Protein AF-A0A0B7MI35-F1 (afdb_monomer_lite)

Organism: NCBI:txid499207

InterPro domains:
  IPR008764 Peptidase U57, YabG [PF05582] (1-123)

Structure (mmCIF, N/CA/C/O backbone):
data_AF-A0A0B7MI35-F1
#
_entry.id   AF-A0A0B7MI35-F1
#
loop_
_atom_site.group_PDB
_atom_site.id
_atom_site.type_symbol
_atom_site.label_atom_id
_atom_site.label_alt_id
_atom_site.label_comp_id
_atom_site.label_asym_id
_atom_site.label_entity_id
_atom_site.label_seq_id
_atom_site.pdbx_PDB_ins_code
_atom_site.Cartn_x
_atom_site.Cartn_y
_atom_site.Cartn_z
_atom_site.occupancy
_atom_site.B_iso_or_equiv
_atom_site.auth_seq_id
_atom_site.auth_comp_id
_atom_site.auth_asym_id
_atom_site.auth_atom_id
_atom_site.pdbx_PDB_model_num
ATOM 1 N N . MET A 1 1 ? 12.579 -13.445 -12.345 1.00 57.03 1 MET A N 1
ATOM 2 C CA . MET A 1 1 ? 13.253 -12.468 -11.456 1.00 57.03 1 MET A CA 1
ATOM 3 C C . MET A 1 1 ? 12.414 -12.349 -10.189 1.00 57.03 1 MET A C 1
ATOM 5 O O . MET A 1 1 ? 11.225 -12.625 -10.296 1.00 57.03 1 MET A O 1
ATOM 9 N N . PRO A 1 2 ? 12.982 -12.040 -9.008 1.00 77.75 2 PRO A N 1
ATOM 10 C CA . PRO A 1 2 ? 12.168 -11.792 -7.816 1.00 77.75 2 PRO A CA 1
ATOM 11 C C . PRO A 1 2 ? 11.233 -10.599 -8.057 1.00 77.75 2 PRO A C 1
ATOM 13 O O . PRO A 1 2 ? 11.637 -9.645 -8.723 1.00 77.75 2 PRO A O 1
ATOM 16 N N . GLY A 1 3 ? 10.007 -10.671 -7.533 1.00 90.31 3 GLY A N 1
ATOM 17 C CA . GLY A 1 3 ? 9.023 -9.597 -7.675 1.00 90.31 3 GLY A CA 1
ATOM 18 C C . GLY A 1 3 ? 9.488 -8.295 -7.016 1.00 90.31 3 GLY A C 1
ATOM 19 O O . GLY A 1 3 ? 10.166 -8.315 -5.983 1.00 90.31 3 GLY A O 1
ATOM 20 N N . LYS A 1 4 ? 9.140 -7.161 -7.624 1.00 97.06 4 LYS A N 1
ATOM 21 C CA . LYS A 1 4 ? 9.442 -5.812 -7.148 1.00 97.06 4 LYS A CA 1
ATOM 22 C C . LYS A 1 4 ? 8.401 -5.362 -6.127 1.00 97.06 4 LYS A C 1
ATOM 24 O O . LYS A 1 4 ? 7.200 -5.398 -6.386 1.00 97.06 4 LYS A O 1
ATOM 29 N N . VAL A 1 5 ? 8.878 -4.861 -4.991 1.00 98.25 5 VAL A N 1
ATOM 30 C CA . VAL A 1 5 ? 8.039 -4.325 -3.915 1.00 98.25 5 VAL A CA 1
ATOM 31 C C . VAL A 1 5 ? 7.901 -2.807 -4.037 1.00 98.25 5 VAL A C 1
ATOM 33 O O . VAL A 1 5 ? 8.897 -2.093 -4.123 1.00 98.25 5 VAL A O 1
ATOM 36 N N . LEU A 1 6 ? 6.679 -2.293 -3.975 1.00 98.50 6 LEU A N 1
ATOM 37 C CA . LEU A 1 6 ? 6.387 -0.903 -3.636 1.00 98.50 6 LEU A CA 1
ATOM 38 C C . LEU A 1 6 ? 5.845 -0.867 -2.207 1.00 98.50 6 LEU A C 1
ATOM 40 O O . LEU A 1 6 ? 4.852 -1.522 -1.917 1.00 98.50 6 LEU A O 1
ATOM 44 N N . HIS A 1 7 ? 6.479 -0.114 -1.317 1.00 98.19 7 HIS A N 1
ATOM 45 C CA . HIS A 1 7 ? 6.090 -0.027 0.088 1.00 98.19 7 HIS A CA 1
ATOM 46 C C . HIS A 1 7 ? 5.808 1.430 0.455 1.00 98.19 7 HIS A C 1
ATOM 48 O O . HIS A 1 7 ? 6.724 2.254 0.442 1.00 98.19 7 HIS A O 1
ATOM 54 N N . LEU A 1 8 ? 4.553 1.743 0.777 1.00 97.75 8 LEU A N 1
ATOM 55 C CA . LEU A 1 8 ? 4.134 3.046 1.289 1.00 97.75 8 LEU A CA 1
ATOM 56 C C . LEU A 1 8 ? 3.978 2.939 2.806 1.00 97.75 8 LEU A C 1
ATOM 58 O O . LEU A 1 8 ? 3.162 2.161 3.292 1.00 97.75 8 LEU A O 1
ATOM 62 N N . GLU A 1 9 ? 4.795 3.692 3.534 1.00 95.00 9 GLU A N 1
ATOM 63 C CA . GLU A 1 9 ? 4.891 3.623 4.992 1.00 95.00 9 GLU A CA 1
ATOM 64 C C . GLU A 1 9 ? 4.561 4.989 5.608 1.00 95.00 9 GLU A C 1
ATOM 66 O O . GLU A 1 9 ? 5.124 6.005 5.196 1.00 95.00 9 GLU A O 1
ATOM 71 N N . GLY A 1 10 ? 3.665 5.017 6.596 1.00 93.75 10 GLY A N 1
ATOM 72 C CA . GLY A 1 10 ? 3.262 6.219 7.334 1.00 93.75 10 GLY A CA 1
ATOM 73 C C . GLY A 1 10 ? 4.298 6.723 8.343 1.00 93.75 10 GLY A C 1
ATOM 74 O O . GLY A 1 10 ? 4.408 7.932 8.570 1.00 93.75 10 GLY A O 1
ATOM 75 N N . ASP A 1 11 ? 5.123 5.832 8.900 1.00 90.94 11 ASP A N 1
ATOM 76 C CA . ASP A 1 11 ? 6.164 6.166 9.875 1.00 90.94 11 ASP A CA 1
ATOM 77 C C . ASP A 1 11 ? 7.549 6.280 9.219 1.00 90.94 11 ASP A C 1
ATOM 79 O O . ASP A 1 11 ? 8.154 5.315 8.736 1.00 90.94 11 ASP A O 1
ATOM 83 N N . ARG A 1 12 ? 8.126 7.483 9.284 1.00 90.19 12 ARG A N 1
ATOM 84 C CA . ARG A 1 12 ? 9.436 7.775 8.696 1.00 90.19 12 ARG A CA 1
ATOM 85 C C . ARG A 1 12 ? 10.566 6.902 9.254 1.00 90.19 12 ARG A C 1
ATOM 87 O O . ARG A 1 12 ? 11.460 6.523 8.500 1.00 90.19 12 ARG A O 1
ATOM 94 N N . MET A 1 13 ? 10.549 6.571 10.544 1.00 89.94 13 MET A N 1
ATOM 95 C CA . MET A 1 13 ? 11.567 5.707 11.142 1.00 89.94 13 MET A CA 1
ATOM 96 C C . MET A 1 13 ? 11.436 4.257 10.677 1.00 89.94 13 MET A C 1
ATOM 98 O O . MET A 1 13 ? 12.458 3.584 10.512 1.00 89.94 13 MET A O 1
ATOM 102 N N . TYR A 1 14 ? 10.212 3.750 10.492 1.00 90.62 14 TYR A N 1
ATOM 103 C CA . TYR A 1 14 ? 10.011 2.395 9.970 1.00 90.62 14 TYR A CA 1
ATOM 104 C C . TYR A 1 14 ? 10.329 2.312 8.478 1.00 90.62 14 TYR A C 1
ATOM 106 O O . TYR A 1 14 ? 10.939 1.326 8.067 1.00 90.62 14 TYR A O 1
ATOM 114 N N . CYS A 1 15 ? 10.065 3.367 7.703 1.00 92.38 15 CYS A N 1
ATOM 115 C CA . CYS A 1 15 ? 10.424 3.454 6.285 1.00 92.38 15 CYS A CA 1
ATOM 116 C C . CYS A 1 15 ? 11.915 3.133 6.056 1.00 92.38 15 CYS A C 1
ATOM 118 O O . CYS A 1 15 ? 12.258 2.248 5.266 1.00 92.38 15 CYS A O 1
ATOM 120 N N . ASP A 1 16 ? 12.813 3.766 6.819 1.00 94.00 16 ASP A N 1
ATOM 121 C CA . ASP A 1 16 ? 14.258 3.519 6.718 1.00 94.00 16 ASP A CA 1
ATOM 122 C C . ASP A 1 16 ? 14.643 2.075 7.090 1.00 94.00 16 ASP A C 1
ATOM 124 O O . ASP A 1 16 ? 15.576 1.497 6.520 1.00 94.00 16 ASP A O 1
ATOM 128 N N . ARG A 1 17 ? 13.934 1.462 8.048 1.00 94.88 17 ARG A N 1
ATOM 129 C CA . ARG A 1 17 ? 14.158 0.061 8.445 1.00 94.88 17 ARG A CA 1
ATOM 130 C C . ARG A 1 17 ? 13.672 -0.912 7.373 1.00 94.88 17 ARG A C 1
ATOM 132 O O . ARG A 1 17 ? 14.382 -1.880 7.085 1.00 94.88 17 ARG A O 1
ATOM 139 N N . CYS A 1 18 ? 12.513 -0.657 6.769 1.00 94.88 18 CYS A N 1
ATOM 140 C CA . CYS A 1 18 ? 11.971 -1.457 5.673 1.00 94.88 18 CYS A CA 1
ATOM 141 C C . CYS A 1 18 ? 12.924 -1.445 4.477 1.00 94.88 18 CYS A C 1
ATOM 143 O O . CYS A 1 18 ? 13.315 -2.512 4.003 1.00 94.88 18 CYS A O 1
ATOM 145 N N . LEU A 1 19 ? 13.402 -0.263 4.070 1.00 96.81 19 LEU A N 1
ATOM 146 C CA . LEU A 1 19 ? 14.366 -0.133 2.975 1.00 96.81 19 LEU A CA 1
ATOM 147 C C . LEU A 1 19 ? 15.644 -0.937 3.245 1.00 96.81 19 LEU A C 1
ATOM 149 O O . LEU A 1 19 ? 16.044 -1.761 2.423 1.00 96.81 19 LEU A O 1
ATOM 153 N N . LYS A 1 20 ? 16.260 -0.764 4.423 1.00 97.25 20 LYS A N 1
ATOM 154 C CA . LYS A 1 20 ? 17.462 -1.529 4.809 1.00 97.25 20 LYS A CA 1
ATOM 155 C C . LYS A 1 20 ? 17.225 -3.040 4.781 1.00 97.25 20 LYS A C 1
ATOM 157 O O . LYS A 1 20 ? 18.120 -3.792 4.399 1.00 97.25 20 LYS A O 1
ATOM 162 N N . THR A 1 21 ? 16.034 -3.482 5.176 1.00 96.75 21 THR A N 1
ATOM 163 C CA . THR A 1 21 ? 15.668 -4.902 5.196 1.00 96.75 21 THR A CA 1
ATOM 164 C C . THR A 1 21 ? 15.553 -5.467 3.783 1.00 96.75 21 THR A C 1
ATOM 166 O O . THR A 1 21 ? 16.190 -6.479 3.496 1.00 96.75 21 THR A O 1
ATOM 169 N N . TYR A 1 22 ? 14.823 -4.803 2.881 1.00 96.69 22 TYR A N 1
ATOM 170 C CA . TYR A 1 22 ? 14.712 -5.252 1.489 1.00 96.69 22 TYR A CA 1
ATOM 171 C C . TYR A 1 22 ? 16.071 -5.290 0.786 1.00 96.69 22 TYR A C 1
ATOM 173 O O . TYR A 1 22 ? 16.386 -6.284 0.133 1.00 96.69 22 TYR A O 1
ATOM 181 N N . LEU A 1 23 ? 16.914 -4.269 0.990 1.00 96.00 23 LEU A N 1
ATOM 182 C CA . LEU A 1 23 ? 18.268 -4.232 0.429 1.00 96.00 23 LEU A CA 1
ATOM 183 C C . LEU A 1 23 ? 19.132 -5.397 0.931 1.00 96.00 23 LEU A C 1
ATOM 185 O O . LEU A 1 23 ? 19.809 -6.044 0.136 1.00 96.00 23 LEU A O 1
ATOM 189 N N . ARG A 1 24 ? 19.076 -5.714 2.232 1.00 97.38 24 ARG A N 1
ATOM 190 C CA . ARG A 1 24 ? 19.805 -6.856 2.811 1.00 97.38 24 ARG A CA 1
ATOM 191 C C . ARG A 1 24 ? 19.357 -8.196 2.222 1.00 97.38 24 ARG A C 1
ATOM 193 O O . ARG A 1 24 ? 20.174 -9.102 2.099 1.00 97.38 24 ARG A O 1
ATOM 200 N N . LEU A 1 25 ? 18.075 -8.323 1.889 1.00 95.81 25 LEU A N 1
ATOM 201 C CA . LEU A 1 25 ? 17.493 -9.525 1.288 1.00 95.81 25 LEU A CA 1
ATOM 202 C C . LEU A 1 25 ? 17.625 -9.557 -0.244 1.00 95.81 25 LEU A C 1
ATOM 204 O O . LEU A 1 25 ? 17.128 -10.492 -0.864 1.00 95.81 25 LEU A O 1
ATOM 208 N N . ALA A 1 26 ? 18.273 -8.553 -0.849 1.00 95.88 26 ALA A N 1
ATOM 209 C CA . ALA A 1 26 ? 18.370 -8.379 -2.299 1.00 95.88 26 ALA A CA 1
ATOM 210 C C . ALA A 1 26 ? 16.999 -8.375 -3.011 1.00 95.88 26 ALA A C 1
ATOM 212 O O . ALA A 1 26 ? 16.872 -8.827 -4.149 1.00 95.88 26 ALA A O 1
ATOM 213 N N . VAL A 1 27 ? 15.968 -7.850 -2.342 1.00 96.25 27 VAL A N 1
ATOM 214 C CA . VAL A 1 27 ? 14.623 -7.689 -2.905 1.00 96.25 27 VAL A CA 1
ATOM 215 C C . VAL A 1 27 ? 14.552 -6.351 -3.649 1.00 96.25 27 VAL A C 1
ATOM 217 O O . VAL A 1 27 ? 14.793 -5.307 -3.030 1.00 96.25 27 VAL A O 1
ATOM 220 N N . PRO A 1 28 ? 14.207 -6.336 -4.952 1.00 96.94 28 PRO A N 1
ATOM 221 C CA . PRO A 1 28 ? 13.968 -5.093 -5.675 1.00 96.94 28 PRO A CA 1
ATOM 222 C C . PRO A 1 28 ? 12.823 -4.331 -5.013 1.00 96.94 28 PRO A C 1
ATOM 224 O O . PRO A 1 28 ? 11.732 -4.874 -4.845 1.00 96.94 28 PRO A O 1
ATOM 227 N N . CYS A 1 29 ? 13.052 -3.080 -4.621 1.00 97.19 29 CYS A N 1
ATOM 228 C CA . CYS A 1 29 ? 12.030 -2.317 -3.920 1.00 97.19 29 CYS A CA 1
ATOM 229 C C . CYS A 1 29 ? 12.078 -0.817 -4.215 1.00 97.19 29 CYS A C 1
ATOM 231 O O . CYS A 1 29 ? 13.117 -0.262 -4.571 1.00 97.19 29 CYS A O 1
ATOM 233 N N . GLN A 1 30 ? 10.937 -0.167 -4.008 1.00 97.94 30 GLN A N 1
ATOM 234 C CA . GLN A 1 30 ? 10.841 1.249 -3.694 1.00 97.94 30 GLN A CA 1
ATOM 235 C C . GLN A 1 30 ? 10.099 1.377 -2.363 1.00 97.94 30 GLN A C 1
ATOM 237 O O . GLN A 1 30 ? 9.001 0.847 -2.214 1.00 97.94 30 GLN A O 1
ATOM 242 N N . VAL A 1 31 ? 10.699 2.076 -1.402 1.00 97.81 31 VAL A N 1
ATOM 243 C CA . VAL A 1 31 ? 10.065 2.388 -0.117 1.00 97.81 31 VAL A CA 1
ATOM 244 C C . VAL A 1 31 ? 9.887 3.895 -0.042 1.00 97.81 31 VAL A C 1
ATOM 246 O O . VAL A 1 31 ? 10.846 4.637 -0.267 1.00 97.81 31 VAL A O 1
ATOM 249 N N . VAL A 1 32 ? 8.666 4.344 0.230 1.00 97.88 32 VAL A N 1
ATOM 250 C CA . VAL A 1 32 ? 8.304 5.760 0.250 1.00 97.88 32 VAL A CA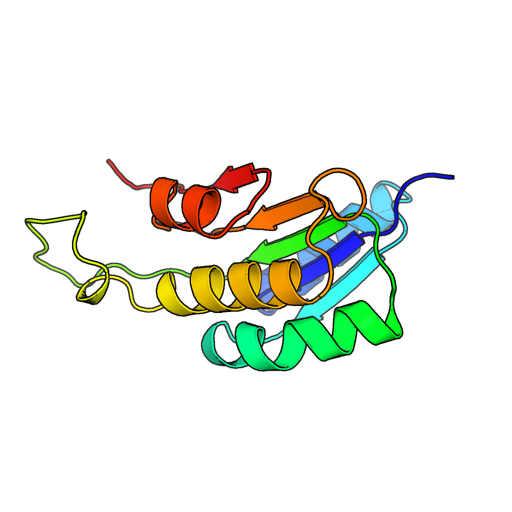 1
ATOM 251 C C . VAL A 1 32 ? 7.591 6.068 1.556 1.00 97.88 32 VAL A C 1
ATOM 253 O O . VAL A 1 32 ? 6.617 5.411 1.917 1.00 97.88 32 VAL A O 1
ATOM 256 N N . HIS A 1 33 ? 8.070 7.095 2.253 1.00 97.38 33 HIS A N 1
ATOM 257 C CA . HIS A 1 33 ? 7.361 7.641 3.402 1.00 97.38 33 HIS A CA 1
ATOM 258 C C . HIS A 1 33 ? 6.199 8.509 2.913 1.00 97.38 33 HIS A C 1
ATOM 260 O O . HIS A 1 33 ? 6.434 9.503 2.225 1.00 97.38 33 HIS A O 1
ATOM 266 N N . ILE A 1 34 ? 4.971 8.119 3.251 1.00 96.06 34 ILE A N 1
ATOM 267 C CA . ILE A 1 34 ? 3.738 8.832 2.903 1.00 96.06 34 ILE A CA 1
ATOM 268 C C . ILE A 1 34 ? 2.786 8.752 4.100 1.00 96.06 34 ILE A C 1
ATOM 270 O O . ILE A 1 34 ? 2.404 7.636 4.466 1.00 96.06 34 ILE A O 1
ATOM 274 N N . PRO A 1 35 ? 2.376 9.893 4.689 1.00 93.88 35 PRO A N 1
ATOM 275 C CA . PRO A 1 35 ? 1.372 9.916 5.751 1.00 93.88 35 PRO A CA 1
ATOM 276 C C . PRO A 1 35 ? 0.116 9.138 5.354 1.00 93.88 35 PRO A C 1
ATOM 278 O O . PRO A 1 35 ? -0.308 9.199 4.202 1.00 93.88 35 PRO A O 1
ATOM 281 N N . GLU A 1 36 ? -0.511 8.437 6.299 1.00 92.81 36 GLU A N 1
ATOM 282 C CA . GLU A 1 36 ? -1.601 7.492 6.017 1.00 92.81 36 GLU A CA 1
ATOM 283 C C . GLU A 1 36 ? -2.736 8.151 5.229 1.00 92.81 36 GLU A C 1
ATOM 285 O O . GLU A 1 36 ? -3.222 7.590 4.252 1.00 92.81 36 GLU A O 1
ATOM 290 N N . TRP A 1 37 ? -3.101 9.380 5.600 1.00 92.81 37 TRP A N 1
ATOM 291 C CA . TRP A 1 37 ? -4.168 10.148 4.960 1.00 92.81 37 TRP A CA 1
ATOM 292 C C . TRP A 1 37 ? -3.882 10.544 3.503 1.00 92.81 37 TRP A C 1
ATOM 294 O O . TRP A 1 37 ? -4.829 10.796 2.764 1.00 92.81 37 TRP A O 1
ATOM 304 N N . GLU A 1 38 ? -2.616 10.560 3.078 1.00 96.44 38 GLU A N 1
ATOM 305 C CA . GLU A 1 38 ? -2.204 10.834 1.692 1.00 96.44 38 GLU A CA 1
ATOM 306 C C . GLU A 1 38 ? -2.057 9.555 0.851 1.00 96.44 38 GLU A C 1
ATOM 308 O O . GLU A 1 38 ? -2.041 9.618 -0.382 1.00 96.44 38 GLU A O 1
ATOM 313 N N . GLN A 1 39 ? -1.956 8.378 1.482 1.00 96.94 39 GLN A N 1
ATOM 314 C CA . GLN A 1 39 ? -1.736 7.115 0.768 1.00 96.94 39 GLN A CA 1
ATOM 315 C C . GLN A 1 39 ? -2.809 6.802 -0.295 1.00 96.94 39 GLN A C 1
ATOM 317 O O . GLN A 1 39 ? -2.410 6.376 -1.383 1.00 96.94 39 GLN A O 1
ATOM 322 N N . PRO A 1 40 ? -4.122 7.047 -0.082 1.00 96.75 40 PRO A N 1
ATOM 323 C CA . PRO A 1 40 ? -5.138 6.800 -1.109 1.00 96.75 40 PRO A CA 1
ATOM 324 C C . PRO A 1 40 ? -4.909 7.575 -2.408 1.00 96.75 40 PRO A C 1
ATOM 326 O O . PRO A 1 40 ? -5.170 7.065 -3.497 1.00 96.75 40 PRO A O 1
ATOM 329 N N . ASP A 1 41 ? -4.439 8.818 -2.319 1.00 95.69 41 ASP A N 1
ATOM 330 C CA . ASP A 1 41 ? -4.171 9.650 -3.496 1.00 95.69 41 ASP A CA 1
ATOM 331 C C . ASP A 1 41 ? -2.824 9.289 -4.132 1.00 95.69 41 ASP A C 1
ATOM 333 O O . ASP A 1 41 ? -2.690 9.239 -5.358 1.00 95.69 41 ASP A O 1
ATOM 337 N N . ALA A 1 42 ? -1.823 8.979 -3.307 1.00 97.75 42 ALA A N 1
ATOM 338 C CA . ALA A 1 42 ? -0.481 8.677 -3.779 1.00 97.75 42 ALA A CA 1
ATOM 339 C C . ALA A 1 42 ? -0.346 7.285 -4.418 1.00 97.75 42 ALA A C 1
ATOM 341 O O . ALA A 1 42 ? 0.447 7.119 -5.350 1.00 97.75 42 ALA A O 1
ATOM 342 N N . VAL A 1 43 ? -1.098 6.283 -3.949 1.00 98.31 43 VAL A N 1
ATOM 343 C CA . VAL A 1 43 ? -0.901 4.876 -4.337 1.00 98.31 43 VAL A CA 1
ATOM 344 C C . VAL A 1 43 ? -0.986 4.665 -5.848 1.00 98.31 43 VAL A C 1
ATOM 346 O O . VAL A 1 43 ? -0.100 4.049 -6.437 1.00 98.31 43 VAL A O 1
ATOM 349 N N . VAL A 1 44 ? -1.975 5.266 -6.513 1.00 97.62 44 VAL A N 1
ATOM 350 C CA . VAL A 1 44 ? -2.181 5.111 -7.962 1.00 97.62 44 VAL A CA 1
ATOM 351 C C . VAL A 1 44 ? -1.019 5.707 -8.760 1.00 97.62 44 VAL A C 1
ATOM 353 O O . VAL A 1 44 ? -0.609 5.145 -9.780 1.00 97.62 44 VAL A O 1
ATOM 356 N N . LYS A 1 45 ? -0.456 6.831 -8.301 1.00 97.62 45 LYS A N 1
ATOM 357 C CA . LYS A 1 45 ? 0.718 7.451 -8.927 1.00 97.62 45 LYS A CA 1
ATOM 358 C C . LYS A 1 45 ? 1.912 6.498 -8.877 1.00 97.62 45 LYS A C 1
ATOM 360 O O . LYS A 1 45 ? 2.492 6.191 -9.917 1.00 97.62 45 LYS A O 1
ATOM 365 N N . TYR A 1 46 ? 2.243 5.989 -7.692 1.00 98.31 46 TYR A N 1
ATOM 366 C CA . TYR A 1 46 ? 3.408 5.121 -7.532 1.00 98.31 46 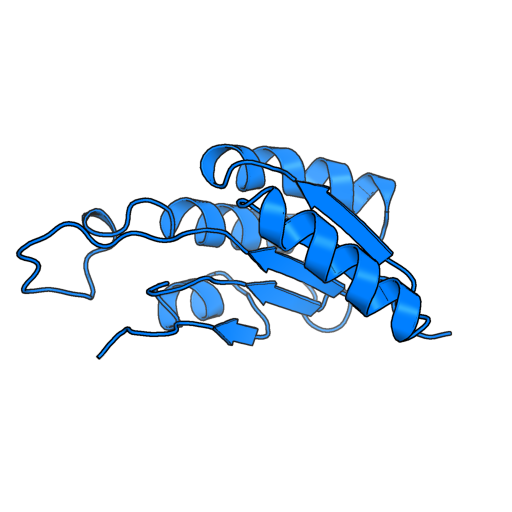TYR A CA 1
ATOM 367 C C . TYR A 1 46 ? 3.235 3.766 -8.223 1.00 98.31 46 TYR A C 1
ATOM 369 O O . TYR A 1 46 ? 4.207 3.257 -8.782 1.00 98.31 46 TYR A O 1
ATOM 377 N N . LEU A 1 47 ? 2.020 3.210 -8.263 1.00 98.25 47 LEU A N 1
ATOM 378 C CA . LEU A 1 47 ? 1.719 2.000 -9.035 1.00 98.25 47 LEU A CA 1
ATOM 379 C C . LEU A 1 47 ? 2.014 2.192 -10.530 1.00 98.25 47 LEU A C 1
ATOM 381 O O . LEU A 1 47 ? 2.672 1.347 -11.141 1.00 98.25 47 LEU A O 1
ATOM 385 N N . LYS A 1 48 ? 1.604 3.328 -11.110 1.00 97.19 48 LYS A N 1
ATOM 386 C CA . LYS A 1 48 ? 1.881 3.667 -12.518 1.00 97.19 48 LYS A CA 1
ATOM 387 C C . LYS A 1 48 ? 3.373 3.807 -12.805 1.00 97.19 48 LYS A C 1
ATOM 389 O O . LYS A 1 48 ? 3.838 3.288 -13.816 1.00 97.19 48 LYS A O 1
ATOM 394 N N . GLU A 1 49 ? 4.099 4.498 -11.928 1.00 97.19 49 GLU A N 1
ATOM 395 C CA . GLU A 1 49 ? 5.532 4.775 -12.088 1.00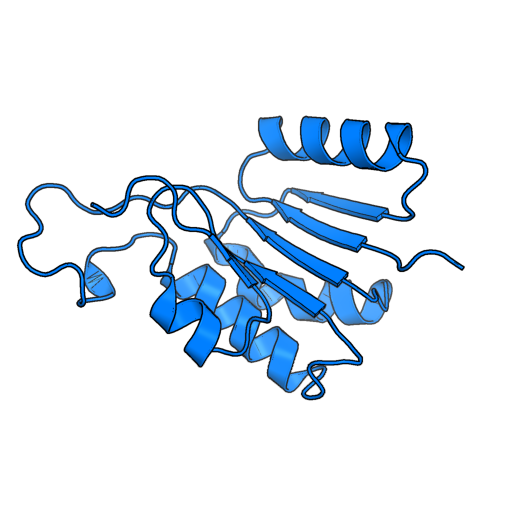 97.19 49 GLU A CA 1
ATOM 396 C C . GLU A 1 49 ? 6.398 3.523 -11.907 1.00 97.19 49 GLU A C 1
ATOM 398 O O . GLU A 1 49 ? 7.435 3.387 -12.554 1.00 97.19 49 GLU A O 1
ATOM 403 N N . ASN A 1 50 ? 5.984 2.598 -11.035 1.00 96.62 50 ASN A N 1
ATOM 404 C CA . ASN A 1 50 ? 6.845 1.495 -10.614 1.00 96.62 50 ASN A CA 1
ATOM 405 C C . ASN A 1 50 ? 6.487 0.137 -11.173 1.00 96.62 50 ASN A C 1
ATOM 407 O O . ASN A 1 50 ? 7.402 -0.690 -11.218 1.00 96.62 50 ASN A O 1
ATOM 411 N N . ARG A 1 51 ? 5.210 -0.082 -11.514 1.00 96.06 51 ARG A N 1
ATOM 412 C CA . ARG A 1 51 ? 4.648 -1.381 -11.911 1.00 96.06 51 ARG A CA 1
ATOM 413 C C . ARG A 1 51 ? 5.155 -2.524 -11.009 1.00 96.06 51 ARG A C 1
ATOM 415 O O . ARG A 1 51 ? 5.881 -3.390 -11.489 1.00 96.06 51 ARG A O 1
ATOM 422 N N . PRO A 1 52 ? 4.890 -2.461 -9.690 1.00 97.94 52 PRO A N 1
ATOM 423 C CA . PRO A 1 52 ? 5.354 -3.478 -8.753 1.00 97.94 52 PRO A CA 1
ATOM 424 C C . PRO A 1 52 ? 4.516 -4.758 -8.86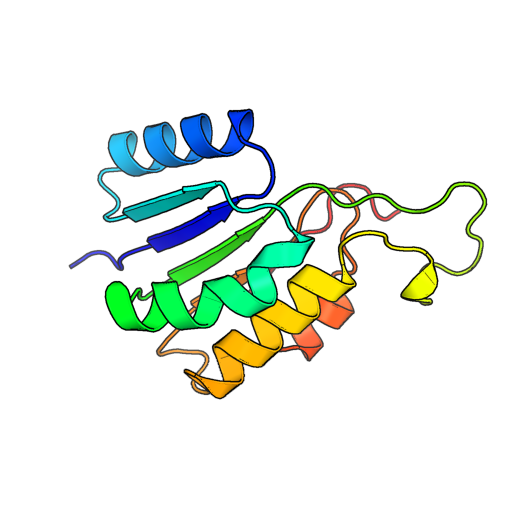1 1.00 97.94 52 PRO A C 1
ATOM 426 O O . PRO A 1 52 ? 3.356 -4.699 -9.255 1.00 97.94 52 PRO A O 1
ATOM 429 N N . ASP A 1 53 ? 5.085 -5.876 -8.417 1.00 98.12 53 ASP A N 1
ATOM 430 C CA . ASP A 1 53 ? 4.364 -7.143 -8.227 1.00 98.12 53 ASP A CA 1
ATOM 431 C C . ASP A 1 53 ? 3.701 -7.202 -6.837 1.00 98.12 53 ASP A C 1
ATOM 433 O O . ASP A 1 53 ? 2.699 -7.884 -6.624 1.00 98.12 53 ASP A O 1
ATOM 437 N N . ILE A 1 54 ? 4.281 -6.487 -5.863 1.00 98.31 54 ILE A N 1
ATOM 438 C CA . ILE A 1 54 ? 3.813 -6.450 -4.475 1.00 98.31 54 ILE A CA 1
ATOM 439 C C . ILE A 1 54 ? 3.677 -4.997 -4.022 1.00 98.31 54 ILE A C 1
ATOM 441 O O . ILE A 1 54 ? 4.650 -4.241 -4.040 1.00 98.31 54 ILE A O 1
ATOM 445 N N . LEU A 1 55 ? 2.491 -4.625 -3.553 1.00 98.44 55 LEU A N 1
ATOM 446 C CA . LEU A 1 55 ? 2.217 -3.382 -2.844 1.00 98.44 55 LEU A CA 1
ATOM 447 C C . LEU A 1 55 ? 2.110 -3.657 -1.339 1.00 98.44 55 LEU A C 1
ATOM 449 O O . LEU A 1 55 ? 1.357 -4.528 -0.908 1.00 98.44 55 LEU A O 1
ATOM 453 N N . VAL A 1 56 ? 2.830 -2.878 -0.537 1.00 97.44 56 VAL A N 1
ATOM 454 C CA . VAL A 1 56 ? 2.741 -2.878 0.925 1.00 97.44 56 VAL A CA 1
ATOM 455 C C . VAL A 1 56 ? 2.235 -1.511 1.390 1.00 97.44 56 VAL A C 1
ATOM 457 O O . VAL A 1 56 ? 2.832 -0.494 1.042 1.00 97.44 56 VAL A O 1
ATOM 460 N N . LEU A 1 57 ? 1.136 -1.493 2.147 1.00 96.25 57 LEU A N 1
ATOM 461 C CA . LEU A 1 57 ? 0.514 -0.295 2.725 1.00 96.25 57 LEU A CA 1
ATOM 462 C C . LEU A 1 57 ? 0.537 -0.402 4.250 1.00 96.25 57 LEU A C 1
ATOM 464 O O . LEU A 1 57 ? -0.207 -1.196 4.831 1.00 96.25 57 LEU A O 1
ATOM 468 N N . THR A 1 58 ? 1.390 0.377 4.902 1.00 92.44 58 THR A N 1
ATOM 469 C CA . THR A 1 58 ? 1.563 0.335 6.358 1.00 92.44 58 THR A CA 1
ATOM 470 C C . THR A 1 58 ? 1.662 1.738 6.940 1.00 92.44 58 THR A C 1
ATOM 472 O O . THR A 1 58 ? 1.842 2.740 6.242 1.00 92.44 58 THR A O 1
ATOM 475 N N . GLY A 1 59 ? 1.494 1.813 8.253 1.00 89.06 59 GLY A N 1
ATOM 476 C CA . GLY A 1 59 ? 1.553 3.044 9.020 1.00 89.06 59 GLY A CA 1
ATOM 477 C C . GLY A 1 59 ? 1.071 2.807 10.439 1.00 89.06 59 GLY A C 1
ATOM 478 O O . GLY A 1 59 ? 0.903 1.669 10.898 1.00 89.06 59 GLY A O 1
ATOM 479 N N . HIS A 1 60 ? 0.812 3.894 11.144 1.00 82.19 60 HIS A N 1
ATOM 480 C CA . HIS A 1 60 ? 0.146 3.845 12.428 1.00 82.19 60 HIS A CA 1
ATOM 481 C C . HIS A 1 60 ? -1.357 3.728 12.231 1.00 82.19 60 HIS A C 1
ATOM 483 O O . HIS A 1 60 ? -1.950 4.451 11.434 1.00 82.19 60 HIS A O 1
ATOM 489 N N . ASP A 1 61 ? -1.993 2.891 13.038 1.00 70.19 61 ASP A N 1
ATOM 490 C CA . ASP A 1 61 ? -3.408 3.047 13.326 1.00 70.19 61 ASP A CA 1
ATOM 491 C C . ASP A 1 61 ? -3.581 3.414 14.792 1.00 70.19 61 ASP A C 1
ATOM 493 O O . ASP A 1 61 ? -2.738 3.118 15.644 1.00 70.19 61 ASP A O 1
ATOM 497 N N . ALA A 1 62 ? -4.669 4.112 15.077 1.00 63.56 62 ALA A N 1
ATOM 498 C CA . ALA A 1 62 ? -5.027 4.459 16.436 1.00 63.56 62 ALA A CA 1
ATOM 499 C C . ALA A 1 62 ? -6.528 4.296 16.601 1.00 63.56 62 ALA A C 1
ATOM 501 O O . ALA A 1 62 ? -7.317 4.973 15.934 1.00 63.56 62 ALA A O 1
ATOM 502 N N . VAL A 1 63 ? -6.903 3.433 17.539 1.00 62.19 63 VAL A N 1
ATOM 503 C CA . VAL A 1 63 ? -8.282 3.300 18.003 1.00 62.19 63 VAL A CA 1
ATOM 504 C C . VAL A 1 63 ? -8.556 4.401 19.031 1.00 62.19 63 VAL A C 1
ATOM 506 O O . VAL A 1 63 ? -7.751 4.646 19.937 1.00 62.19 63 VAL A O 1
ATOM 509 N N . LYS A 1 64 ? -9.685 5.108 18.906 1.00 58.31 64 LYS A N 1
ATOM 510 C CA . LYS A 1 64 ? -10.128 6.081 19.922 1.00 58.31 64 LYS A CA 1
ATOM 511 C C . LYS A 1 64 ? -10.292 5.379 21.286 1.00 58.31 64 LYS A C 1
ATOM 513 O O . LYS A 1 64 ? -10.683 4.222 21.362 1.00 58.31 64 LYS A O 1
ATOM 518 N N . LYS A 1 65 ? -9.989 6.062 22.397 1.00 53.06 65 LYS A N 1
ATOM 519 C CA . LYS A 1 65 ? -10.178 5.491 23.749 1.00 53.06 65 LYS A CA 1
ATOM 520 C C . LYS A 1 65 ? -11.674 5.334 24.065 1.00 53.06 65 LYS A C 1
ATOM 522 O O . LYS A 1 65 ? -12.440 6.248 23.782 1.00 53.06 65 LYS A O 1
ATOM 527 N N . GLY A 1 66 ? -12.056 4.230 24.717 1.00 55.34 66 GLY A N 1
ATOM 528 C CA . GLY A 1 66 ? -13.426 3.998 25.211 1.00 55.34 66 GLY A CA 1
ATOM 529 C C . GLY A 1 66 ? -14.371 3.283 24.238 1.00 55.34 66 GLY A C 1
ATOM 530 O O . GLY A 1 66 ? -15.583 3.378 24.395 1.00 55.34 66 GLY A O 1
ATOM 531 N N . VAL A 1 67 ? -13.830 2.592 23.235 1.00 55.75 67 VAL A N 1
ATOM 532 C CA . VAL A 1 67 ? -14.609 1.869 22.221 1.00 55.75 67 VAL A CA 1
ATOM 533 C C . VAL A 1 67 ? -15.167 0.576 22.807 1.00 55.75 67 VAL A C 1
ATOM 535 O O . VAL A 1 67 ? -14.417 -0.220 23.365 1.00 55.75 67 VAL A O 1
ATOM 538 N N . GLN A 1 68 ? -16.481 0.386 22.687 1.00 57.03 68 GLN A N 1
ATOM 539 C CA . GLN A 1 68 ? -17.158 -0.879 22.998 1.00 57.03 68 GLN A CA 1
ATOM 540 C C . GLN A 1 68 ? -17.560 -1.658 21.740 1.00 57.03 68 GLN A C 1
ATOM 542 O O . GLN A 1 68 ? -17.841 -2.848 21.833 1.00 57.03 68 GLN A O 1
ATOM 547 N N . ASP A 1 69 ? -17.546 -0.999 20.578 1.00 63.12 69 ASP A N 1
ATOM 548 C CA . ASP A 1 69 ? -17.872 -1.587 19.282 1.00 63.12 69 ASP A CA 1
ATOM 549 C C . ASP A 1 69 ? -16.690 -1.432 18.316 1.00 63.12 69 ASP A C 1
ATOM 551 O O . ASP A 1 69 ? -16.476 -0.373 17.724 1.00 63.12 69 ASP A O 1
ATOM 555 N N . TYR A 1 70 ? -15.900 -2.496 18.194 1.00 58.81 70 TYR A N 1
ATOM 556 C CA . TYR A 1 70 ? -14.725 -2.551 17.323 1.00 58.81 70 TYR A CA 1
ATOM 557 C C . TYR A 1 70 ? -15.078 -2.725 15.836 1.00 58.81 70 TYR A C 1
ATOM 559 O O . TYR A 1 70 ? -14.188 -2.621 15.000 1.00 58.81 70 TYR A O 1
ATOM 567 N N . LEU A 1 71 ? -16.353 -2.947 15.491 1.00 61.16 71 LEU A N 1
ATOM 568 C CA . LEU A 1 71 ? -16.801 -3.059 14.097 1.00 61.16 71 LEU A CA 1
ATOM 569 C C . LEU A 1 71 ? -17.059 -1.688 13.457 1.00 61.16 71 LEU A C 1
ATOM 571 O O . LEU A 1 71 ? -17.125 -1.563 12.235 1.00 61.16 71 LEU A O 1
ATOM 575 N N . ASN A 1 72 ? -17.203 -0.634 14.264 1.00 63.59 72 ASN A N 1
ATOM 576 C CA . ASN A 1 72 ? -17.466 0.699 13.745 1.00 63.59 72 ASN A CA 1
ATOM 577 C C . ASN A 1 72 ? -16.162 1.411 13.322 1.00 63.59 72 ASN A C 1
ATOM 579 O O . ASN A 1 72 ? -15.316 1.783 14.142 1.00 63.59 72 ASN A O 1
ATOM 583 N N . MET A 1 73 ? -16.040 1.658 12.013 1.00 63.53 73 MET A N 1
ATOM 584 C CA . MET A 1 73 ? -14.888 2.312 11.382 1.00 63.53 73 MET A CA 1
ATOM 585 C C . MET A 1 73 ? -14.620 3.743 11.882 1.00 63.53 73 MET A C 1
ATOM 587 O O . MET A 1 73 ? -13.472 4.185 11.838 1.00 63.53 73 MET A O 1
ATOM 591 N N . ASP A 1 74 ? -15.615 4.454 12.427 1.00 62.12 74 ASP A N 1
ATOM 592 C CA . ASP A 1 74 ? -15.455 5.822 12.957 1.00 62.12 74 ASP A CA 1
ATOM 593 C C . ASP A 1 74 ? -14.520 5.903 14.177 1.00 62.12 74 ASP A C 1
ATOM 595 O O . ASP A 1 74 ? -14.082 6.993 14.596 1.00 62.12 74 ASP A O 1
ATOM 599 N N . TYR A 1 75 ? -14.210 4.751 14.773 1.00 64.50 75 TYR A N 1
ATOM 600 C CA . TYR A 1 75 ? -13.301 4.633 15.903 1.00 64.50 75 TYR A CA 1
ATOM 601 C C . TYR A 1 75 ? -11.835 4.463 15.513 1.00 64.50 75 TYR A C 1
ATOM 603 O O . TYR A 1 75 ? -10.970 4.687 16.366 1.00 64.50 75 TYR A O 1
ATOM 611 N N . TYR A 1 76 ? -11.547 4.162 14.248 1.00 64.50 76 TYR A N 1
ATOM 612 C CA . TYR A 1 76 ? -10.192 4.043 13.727 1.00 64.50 76 TYR A CA 1
ATOM 613 C C . TYR A 1 76 ? -9.785 5.355 13.060 1.00 64.50 76 TYR A C 1
ATOM 615 O O . TYR A 1 76 ? -10.515 5.914 12.242 1.00 64.50 76 TYR A O 1
ATOM 623 N N . ARG A 1 77 ? -8.611 5.887 13.413 1.00 69.88 77 ARG A N 1
ATOM 624 C CA . ARG A 1 77 ? -8.116 7.114 12.773 1.00 69.88 77 ARG A CA 1
ATOM 625 C C . ARG A 1 77 ? -7.685 6.870 11.331 1.00 69.88 77 ARG A C 1
ATOM 627 O O . ARG A 1 77 ? -8.028 7.687 10.479 1.00 69.88 77 ARG A O 1
ATOM 634 N N . ASN A 1 78 ? -6.981 5.764 11.075 1.00 80.19 78 ASN A N 1
ATOM 635 C CA . ASN A 1 78 ? -6.270 5.564 9.815 1.00 80.19 78 ASN A CA 1
ATOM 636 C C . ASN A 1 78 ? -6.711 4.324 9.024 1.00 80.19 78 ASN A C 1
ATOM 638 O O . ASN A 1 78 ? -6.484 4.311 7.818 1.00 80.19 78 ASN A O 1
ATOM 642 N N . SER A 1 79 ? -7.414 3.347 9.624 1.00 81.00 79 SER A N 1
ATOM 643 C CA . SER A 1 79 ? -7.954 2.178 8.889 1.00 81.00 79 SER A CA 1
ATOM 644 C C . SER A 1 79 ? -8.695 2.558 7.604 1.00 81.00 79 SER A C 1
ATOM 646 O O . SER A 1 79 ? -8.465 1.937 6.572 1.00 81.00 79 SER A O 1
ATOM 648 N N . LYS A 1 80 ? -9.513 3.621 7.629 1.00 87.69 80 LYS A N 1
ATOM 649 C CA . LYS A 1 80 ? -10.218 4.114 6.432 1.00 87.69 80 LYS A CA 1
ATOM 650 C C . LYS A 1 80 ? -9.272 4.474 5.283 1.00 87.69 80 LYS A C 1
ATOM 652 O O . LYS A 1 80 ? -9.568 4.188 4.135 1.00 87.69 80 LYS A O 1
ATOM 657 N N . HIS A 1 81 ? -8.108 5.042 5.590 1.00 92.06 81 HIS A N 1
ATOM 658 C CA . HIS A 1 81 ? -7.141 5.437 4.575 1.00 92.06 81 HIS A CA 1
ATOM 659 C C . HIS A 1 81 ? -6.451 4.219 3.963 1.00 92.06 81 HIS A C 1
ATOM 661 O O . HIS A 1 81 ? -6.234 4.178 2.757 1.00 92.06 81 HIS A O 1
ATOM 667 N N . PHE A 1 82 ? -6.166 3.190 4.759 1.00 91.88 82 PHE A N 1
ATOM 668 C CA . PHE A 1 82 ? -5.659 1.933 4.215 1.00 91.88 82 PHE A CA 1
ATOM 669 C C . PHE A 1 82 ? -6.710 1.241 3.338 1.00 91.88 82 PHE A C 1
ATOM 671 O O . PHE A 1 82 ? -6.380 0.807 2.240 1.00 91.88 82 PHE A O 1
ATOM 678 N N . ILE A 1 83 ? -7.972 1.199 3.777 1.00 93.12 83 ILE A N 1
ATOM 679 C CA . ILE A 1 83 ? -9.098 0.648 3.005 1.00 93.12 83 ILE A CA 1
ATOM 680 C C . ILE A 1 83 ? -9.244 1.376 1.662 1.00 93.12 83 ILE A C 1
ATOM 682 O O . ILE A 1 83 ? -9.234 0.731 0.615 1.00 93.12 83 ILE A O 1
ATOM 686 N N . ASP A 1 84 ? -9.288 2.710 1.677 1.00 95.62 84 ASP A N 1
ATOM 687 C CA . ASP A 1 84 ? -9.411 3.526 0.466 1.00 95.62 84 ASP A CA 1
ATOM 688 C C . ASP A 1 84 ? -8.213 3.332 -0.477 1.00 95.62 84 ASP A C 1
ATOM 690 O O . ASP A 1 84 ? -8.374 3.258 -1.697 1.00 95.62 84 ASP A O 1
ATOM 694 N N . ALA A 1 85 ? -6.997 3.219 0.067 1.00 97.50 85 ALA A N 1
ATOM 695 C CA . ALA A 1 85 ? -5.799 2.961 -0.725 1.00 97.50 85 ALA A CA 1
ATOM 696 C C . ALA A 1 85 ? -5.815 1.565 -1.369 1.00 97.50 85 ALA A C 1
ATOM 698 O O . ALA A 1 85 ? -5.446 1.435 -2.537 1.00 97.50 85 ALA A O 1
ATOM 699 N N . VAL A 1 86 ? -6.278 0.534 -0.651 1.00 97.94 86 VAL A N 1
ATOM 700 C CA . VAL A 1 86 ? -6.464 -0.819 -1.201 1.00 97.94 86 VAL A CA 1
ATOM 701 C C . VAL A 1 86 ? -7.516 -0.804 -2.310 1.00 97.94 86 VAL A C 1
ATOM 703 O O . VAL A 1 86 ? -7.254 -1.327 -3.393 1.00 97.94 86 VAL A O 1
ATOM 706 N N . ALA A 1 87 ? -8.665 -0.162 -2.080 1.00 97.94 87 ALA A N 1
ATOM 707 C CA . ALA A 1 87 ? -9.741 -0.070 -3.063 1.00 97.94 87 ALA A CA 1
ATOM 708 C C . ALA A 1 87 ? -9.259 0.596 -4.362 1.00 97.94 87 ALA A C 1
ATOM 710 O O . ALA A 1 87 ? -9.411 0.036 -5.445 1.00 97.94 87 ALA A O 1
ATOM 711 N N . ARG A 1 88 ? -8.559 1.731 -4.263 1.00 98.31 88 ARG A N 1
ATOM 712 C CA . ARG A 1 88 ? -7.992 2.427 -5.431 1.00 98.31 88 ARG A CA 1
ATOM 713 C C . ARG A 1 88 ? -6.884 1.642 -6.126 1.00 98.31 88 ARG A C 1
ATOM 715 O O . ARG A 1 88 ? -6.758 1.698 -7.348 1.00 98.31 88 ARG A O 1
ATOM 722 N N . ALA A 1 89 ? -6.072 0.899 -5.374 1.00 98.38 89 ALA A N 1
ATOM 723 C CA . ALA A 1 89 ? -5.098 -0.011 -5.967 1.00 98.38 89 ALA A CA 1
ATOM 724 C C . ALA A 1 89 ? -5.790 -1.131 -6.762 1.00 98.38 89 ALA A C 1
ATOM 726 O O . ALA A 1 89 ? -5.293 -1.512 -7.818 1.00 98.38 89 ALA A O 1
ATOM 727 N N . ARG A 1 90 ? -6.956 -1.606 -6.306 1.00 98.25 90 ARG A N 1
ATOM 728 C CA . ARG A 1 90 ? -7.768 -2.618 -6.999 1.00 98.25 90 ARG A CA 1
ATOM 729 C C . ARG A 1 90 ? -8.554 -2.078 -8.186 1.00 98.25 90 ARG A C 1
ATOM 731 O O . ARG A 1 90 ? -8.752 -2.806 -9.150 1.00 98.25 90 ARG A O 1
ATOM 738 N N . GLU A 1 91 ? -8.937 -0.807 -8.166 1.00 97.88 91 GLU A N 1
ATOM 739 C CA . GLU A 1 91 ? -9.434 -0.119 -9.364 1.00 97.88 91 GLU A CA 1
ATOM 740 C C . GLU A 1 91 ? -8.349 -0.009 -10.445 1.00 97.88 91 GLU A C 1
ATOM 742 O O . GLU A 1 91 ? -8.651 -0.049 -11.637 1.00 97.88 91 GLU A O 1
ATOM 747 N N . PHE A 1 92 ? -7.082 0.128 -10.039 1.00 97.62 92 PHE A N 1
ATOM 748 C CA . PHE A 1 92 ? -5.946 0.153 -10.957 1.00 97.62 92 PHE A CA 1
ATOM 749 C C . PHE A 1 92 ? -5.563 -1.242 -11.473 1.00 97.62 92 PHE A C 1
ATOM 751 O O . PHE A 1 92 ? -5.330 -1.390 -12.671 1.00 97.62 92 PHE A O 1
ATOM 758 N N . GLU A 1 93 ? -5.483 -2.237 -10.585 1.00 98.00 93 GLU A N 1
ATOM 759 C CA . GLU A 1 93 ? -5.214 -3.640 -10.914 1.00 98.00 93 GLU A CA 1
ATOM 760 C C . GLU A 1 93 ? -6.141 -4.568 -10.117 1.00 98.00 93 GLU A C 1
ATOM 762 O O . GLU A 1 93 ? -5.932 -4.840 -8.925 1.00 98.00 93 GLU A O 1
ATOM 767 N N . ALA A 1 94 ? -7.187 -5.044 -10.792 1.00 97.56 94 ALA A N 1
ATOM 768 C CA . ALA A 1 94 ? -8.240 -5.853 -10.194 1.00 97.56 94 ALA A CA 1
ATOM 769 C C . ALA A 1 94 ? -7.797 -7.299 -9.939 1.00 97.56 94 ALA A C 1
ATOM 771 O O . ALA A 1 94 ? -8.321 -7.946 -9.027 1.00 97.56 94 ALA A O 1
ATOM 772 N N . ASN A 1 95 ? -6.844 -7.818 -10.722 1.00 97.50 95 ASN A N 1
ATOM 773 C CA . ASN A 1 95 ? -6.382 -9.185 -10.572 1.00 97.50 95 ASN A CA 1
ATOM 774 C C . ASN A 1 95 ? -5.481 -9.314 -9.335 1.00 97.50 95 ASN A C 1
ATOM 776 O O . ASN A 1 95 ? -4.430 -8.681 -9.207 1.00 97.50 95 ASN A O 1
ATOM 780 N N . LYS A 1 96 ? -5.903 -10.174 -8.404 1.00 95.56 96 LYS A N 1
ATOM 781 C CA . LYS A 1 96 ? -5.179 -10.427 -7.157 1.00 95.56 96 LYS A CA 1
ATOM 782 C C . LYS A 1 96 ? -3.861 -11.165 -7.365 1.00 95.56 96 LYS A C 1
ATOM 784 O O . LYS A 1 96 ? -3.057 -11.110 -6.442 1.00 95.56 96 LYS A O 1
ATOM 789 N N . ASP A 1 97 ? -3.650 -11.808 -8.510 1.00 95.31 97 ASP A N 1
ATOM 790 C CA . ASP A 1 97 ? -2.401 -12.500 -8.843 1.00 95.31 97 ASP A CA 1
ATOM 791 C C . ASP A 1 97 ? -1.384 -11.571 -9.527 1.00 95.31 97 ASP A C 1
ATOM 793 O O . ASP A 1 97 ? -0.180 -11.772 -9.372 1.00 95.31 97 ASP A O 1
ATOM 797 N N . ASP A 1 98 ? -1.855 -10.529 -10.223 1.00 96.69 98 ASP A N 1
ATOM 798 C CA . ASP A 1 98 ? -0.995 -9.570 -10.936 1.00 96.69 98 ASP A CA 1
ATOM 799 C C . ASP A 1 98 ? -0.455 -8.469 -10.007 1.00 96.69 98 ASP A C 1
ATOM 801 O O . ASP A 1 98 ? 0.618 -7.913 -10.245 1.00 96.69 98 ASP A O 1
ATOM 805 N N . LEU A 1 99 ? -1.175 -8.169 -8.919 1.00 98.25 99 LEU A N 1
ATOM 806 C CA . LEU A 1 99 ? -0.716 -7.275 -7.857 1.00 98.25 99 LEU A CA 1
ATOM 807 C C . LEU A 1 99 ? -1.080 -7.844 -6.487 1.00 98.25 99 LEU A C 1
ATOM 809 O O . LEU A 1 99 ? -2.237 -7.770 -6.057 1.00 98.25 99 LEU A O 1
ATOM 813 N N . ILE A 1 100 ? -0.079 -8.335 -5.758 1.00 98.19 100 ILE A N 1
ATOM 814 C CA . ILE A 1 100 ? -0.247 -8.754 -4.365 1.00 98.19 100 ILE A CA 1
ATOM 815 C C . ILE A 1 100 ? -0.287 -7.517 -3.470 1.00 98.19 100 ILE A C 1
ATOM 817 O O . ILE A 1 100 ? 0.644 -6.718 -3.472 1.00 98.19 100 ILE A O 1
ATOM 821 N N . ILE A 1 101 ? -1.329 -7.377 -2.652 1.00 98.19 101 ILE A N 1
ATOM 822 C CA . ILE A 1 101 ? -1.462 -6.279 -1.688 1.00 98.19 101 ILE A CA 1
ATOM 823 C C . ILE A 1 101 ? -1.360 -6.818 -0.259 1.00 98.19 101 ILE A C 1
ATOM 825 O O . ILE A 1 101 ? -2.149 -7.674 0.152 1.00 98.19 101 ILE A O 1
ATOM 829 N N . VAL A 1 102 ? -0.410 -6.278 0.502 1.00 96.31 102 VAL A N 1
ATOM 830 C CA . VAL A 1 102 ? -0.258 -6.477 1.948 1.00 96.31 102 VAL A CA 1
ATOM 831 C C . VAL A 1 102 ? -0.586 -5.160 2.646 1.00 96.31 102 VAL A C 1
ATOM 833 O O . VAL A 1 102 ? 0.075 -4.159 2.382 1.00 96.31 102 VAL A O 1
ATOM 836 N N . ALA A 1 103 ? -1.581 -5.136 3.531 1.00 94.12 103 ALA A N 1
ATOM 837 C CA . ALA A 1 103 ? -2.022 -3.894 4.169 1.00 94.12 103 ALA A CA 1
ATOM 838 C C . ALA A 1 103 ? -2.198 -4.011 5.690 1.00 94.12 103 ALA A C 1
ATOM 840 O O . ALA A 1 103 ? -2.602 -5.049 6.212 1.00 94.12 103 ALA A O 1
ATOM 841 N N . GLY A 1 104 ? -1.938 -2.923 6.410 1.00 83.62 104 GLY A N 1
ATOM 842 C CA . GLY A 1 104 ? -2.322 -2.767 7.814 1.00 83.62 104 GLY A CA 1
ATOM 843 C C . 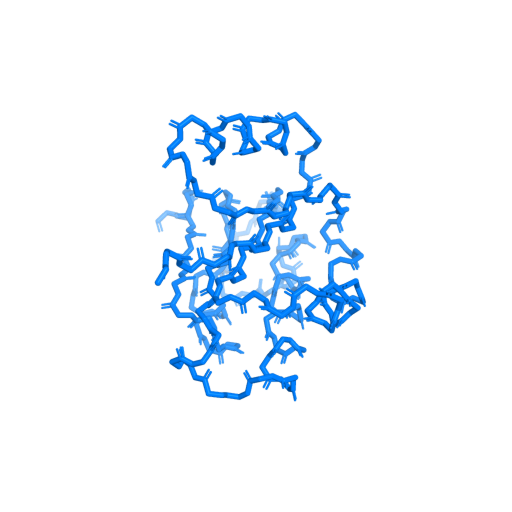GLY A 1 104 ? -1.208 -2.267 8.730 1.00 83.62 104 GLY A C 1
ATOM 844 O O . GLY A 1 104 ? -0.057 -2.098 8.338 1.00 83.62 104 GLY A O 1
ATOM 845 N N . GLY A 1 105 ? -1.566 -2.037 9.988 1.00 72.94 105 GLY A N 1
ATOM 846 C CA . GLY A 1 105 ? -0.698 -1.531 11.045 1.00 72.94 105 GLY A CA 1
ATOM 847 C C . GLY A 1 105 ? -1.074 -2.106 12.412 1.00 72.94 105 GLY A C 1
ATOM 848 O O . GLY A 1 105 ? -1.856 -3.055 12.540 1.00 72.94 105 GLY A O 1
ATOM 849 N N . CYS A 1 106 ? -0.494 -1.552 13.478 1.00 68.19 106 CYS A N 1
ATOM 850 C CA . CYS A 1 106 ? -0.958 -1.866 14.831 1.00 68.19 106 CYS A CA 1
ATOM 851 C C . CYS A 1 106 ? -2.431 -1.457 14.955 1.00 68.19 106 CYS A C 1
ATOM 853 O O . CYS A 1 106 ? -2.749 -0.307 14.698 1.00 68.19 106 CYS A O 1
ATOM 855 N N . GLN A 1 107 ? -3.295 -2.379 15.382 1.00 63.84 107 GLN A N 1
ATOM 856 C CA . GLN A 1 107 ? -4.736 -2.178 15.567 1.00 63.84 107 GLN A CA 1
ATOM 857 C C . GLN A 1 107 ? -5.556 -1.896 14.296 1.00 63.84 107 GLN A C 1
ATOM 859 O O . GLN A 1 107 ? -6.623 -1.313 14.413 1.00 63.84 107 GLN A O 1
ATOM 864 N N . SER A 1 108 ? -5.123 -2.283 13.097 1.00 64.81 108 SER A N 1
ATOM 865 C CA . SER A 1 108 ? -5.970 -2.102 11.904 1.00 64.81 108 SER A CA 1
ATOM 866 C C . SER A 1 108 ? -7.169 -3.055 11.859 1.00 64.81 108 SER A C 1
ATOM 868 O O . SER A 1 108 ? -7.120 -4.154 12.411 1.00 64.81 108 SER A O 1
ATOM 870 N N . HIS A 1 109 ? -8.244 -2.658 11.173 1.00 74.00 109 HIS A N 1
ATOM 871 C CA . HIS A 1 109 ? -9.415 -3.515 10.965 1.00 74.00 109 HIS A CA 1
ATOM 872 C C . HIS A 1 109 ? -9.135 -4.567 9.877 1.00 74.00 109 HIS A C 1
ATOM 874 O O . HIS A 1 109 ? -9.288 -4.309 8.684 1.00 74.00 109 HIS A O 1
ATOM 880 N N . PHE A 1 110 ? -8.719 -5.765 10.296 1.00 80.81 110 PHE A N 1
ATOM 881 C CA . PHE A 1 110 ? -8.290 -6.843 9.395 1.00 80.81 110 PHE A CA 1
ATOM 882 C C . PHE A 1 110 ? -9.336 -7.192 8.324 1.00 80.81 110 PHE A C 1
ATOM 884 O O . PHE A 1 110 ? -9.005 -7.206 7.142 1.00 80.81 110 PHE A O 1
ATOM 891 N N . GLU A 1 111 ? -10.588 -7.437 8.725 1.00 82.62 111 GLU A N 1
ATOM 892 C CA . GLU A 1 111 ? -11.637 -7.908 7.804 1.00 82.62 111 GLU A CA 1
ATOM 893 C C . GLU A 1 111 ? -11.936 -6.879 6.709 1.00 82.62 111 GLU A C 1
ATOM 895 O O . GLU A 1 111 ? -11.855 -7.202 5.528 1.00 82.62 111 GLU A O 1
ATOM 900 N N . ALA A 1 112 ? -12.125 -5.611 7.083 1.00 85.94 112 ALA A N 1
ATOM 901 C CA . ALA A 1 112 ? -12.357 -4.522 6.141 1.00 85.94 112 ALA A CA 1
ATOM 902 C C . ALA A 1 112 ? -11.233 -4.354 5.097 1.00 85.94 112 ALA A C 1
ATOM 904 O O . ALA A 1 112 ? -11.509 -3.994 3.956 1.00 85.94 112 ALA A O 1
ATOM 905 N N . LEU A 1 113 ? -9.970 -4.640 5.440 1.00 89.69 113 LEU A N 1
ATOM 906 C CA . LEU A 1 113 ? -8.865 -4.611 4.469 1.00 89.69 113 LEU A CA 1
ATOM 907 C C . LEU A 1 113 ? -8.937 -5.767 3.463 1.00 89.69 113 LEU A C 1
ATOM 909 O O . LEU A 1 113 ? -8.637 -5.578 2.282 1.00 89.69 113 LEU A O 1
ATOM 913 N N . ILE A 1 114 ? -9.326 -6.960 3.918 1.00 92.88 114 ILE A N 1
ATOM 914 C CA . ILE A 1 114 ? -9.529 -8.121 3.042 1.00 92.88 114 ILE A CA 1
ATOM 915 C C . ILE A 1 114 ? -10.729 -7.886 2.120 1.00 92.88 114 ILE A C 1
ATOM 917 O O . ILE A 1 114 ? -10.610 -8.113 0.911 1.00 92.88 114 ILE A O 1
ATOM 921 N N . ASP A 1 115 ? -11.828 -7.356 2.661 1.00 92.62 115 ASP A N 1
ATOM 922 C CA . ASP A 1 115 ? -13.038 -7.007 1.911 1.00 92.62 115 ASP A CA 1
ATOM 923 C C . ASP A 1 115 ? -12.771 -5.916 0.868 1.00 92.62 115 ASP A C 1
ATOM 925 O O . ASP A 1 115 ? -13.254 -6.003 -0.260 1.00 92.62 115 ASP A O 1
ATOM 929 N N . ALA A 1 116 ? -11.919 -4.936 1.193 1.00 93.88 116 ALA A N 1
ATOM 930 C CA . ALA A 1 116 ? -11.455 -3.921 0.244 1.00 93.88 116 ALA A CA 1
ATOM 931 C C . ALA A 1 116 ? -10.596 -4.499 -0.896 1.00 93.88 116 ALA A C 1
ATOM 933 O O . ALA A 1 116 ? -10.413 -3.853 -1.927 1.00 93.88 116 ALA A O 1
ATOM 934 N N . GLY A 1 117 ? -10.068 -5.716 -0.730 1.00 95.88 117 GLY A N 1
ATOM 935 C CA . GLY A 1 117 ? -9.375 -6.454 -1.781 1.00 95.88 117 GLY A CA 1
ATOM 936 C C . GLY A 1 117 ? -7.898 -6.739 -1.522 1.00 95.88 117 GLY A C 1
ATOM 937 O O . GLY A 1 117 ? -7.212 -7.185 -2.450 1.00 95.88 117 GLY A O 1
ATOM 938 N N . ALA A 1 118 ? -7.393 -6.542 -0.301 1.00 97.00 118 ALA A N 1
ATOM 939 C CA . ALA A 1 118 ? -6.042 -6.972 0.052 1.00 97.00 118 ALA A CA 1
ATOM 940 C C . ALA A 1 118 ? -5.890 -8.501 -0.092 1.00 97.00 118 ALA A C 1
ATOM 942 O O . ALA A 1 118 ? -6.855 -9.261 0.031 1.00 97.00 118 ALA A O 1
ATOM 943 N N . ASN A 1 119 ? -4.670 -8.966 -0.374 1.00 96.94 119 ASN A N 1
ATOM 944 C CA . ASN A 1 119 ? -4.341 -10.397 -0.334 1.00 96.94 119 ASN A CA 1
ATOM 945 C C . ASN A 1 119 ? -4.024 -10.819 1.100 1.00 96.94 119 ASN A C 1
ATOM 947 O O . ASN A 1 119 ? -4.408 -11.902 1.529 1.00 96.94 119 ASN A O 1
ATOM 951 N N . PHE A 1 120 ? -3.327 -9.949 1.832 1.00 94.00 120 PHE A N 1
ATOM 952 C CA . PHE A 1 120 ? -2.944 -10.169 3.218 1.00 94.00 120 PHE A CA 1
ATOM 953 C C . PHE A 1 120 ? -3.192 -8.901 4.028 1.00 94.00 120 PHE A C 1
ATOM 955 O O . PHE A 1 120 ? -2.882 -7.797 3.576 1.00 94.00 120 PHE A O 1
ATOM 962 N N . ALA A 1 121 ? -3.698 -9.069 5.245 1.00 90.06 121 ALA A N 1
ATOM 963 C CA . ALA A 1 121 ? -3.866 -7.982 6.195 1.00 90.06 121 ALA A CA 1
ATOM 964 C C . ALA A 1 121 ? -3.161 -8.298 7.522 1.00 90.06 121 ALA A C 1
ATOM 966 O O . ALA A 1 121 ? -2.958 -9.461 7.871 1.00 90.06 121 ALA A O 1
ATOM 967 N N . SER A 1 122 ? -2.760 -7.270 8.267 1.00 79.88 122 SER A N 1
ATOM 968 C CA . SER A 1 122 ? -2.178 -7.423 9.605 1.00 79.88 122 SER A CA 1
ATOM 969 C C . SER A 1 122 ? -2.825 -6.456 10.589 1.00 79.88 122 SER A C 1
ATOM 971 O O . SER A 1 122 ? -2.968 -5.272 10.302 1.00 79.88 122 SER A O 1
ATOM 973 N N . ALA A 1 123 ? -3.136 -6.964 11.780 1.00 68.62 123 ALA A N 1
ATOM 974 C CA . ALA A 1 123 ? -3.683 -6.206 12.896 1.00 68.62 123 ALA A CA 1
ATOM 975 C C . ALA A 1 123 ? -2.993 -6.648 14.196 1.00 68.62 123 ALA A C 1
ATOM 977 O O . ALA A 1 123 ? -3.423 -7.594 14.851 1.00 68.62 123 ALA A O 1
ATOM 978 N N . ARG A 1 124 ? -1.885 -6.007 14.594 1.00 57.88 124 ARG A N 1
ATOM 979 C CA . ARG A 1 124 ? -1.299 -6.298 15.920 1.00 57.88 124 ARG A CA 1
ATOM 980 C C . ARG A 1 124 ? -2.052 -5.526 16.999 1.00 57.88 124 ARG A C 1
ATOM 982 O O . ARG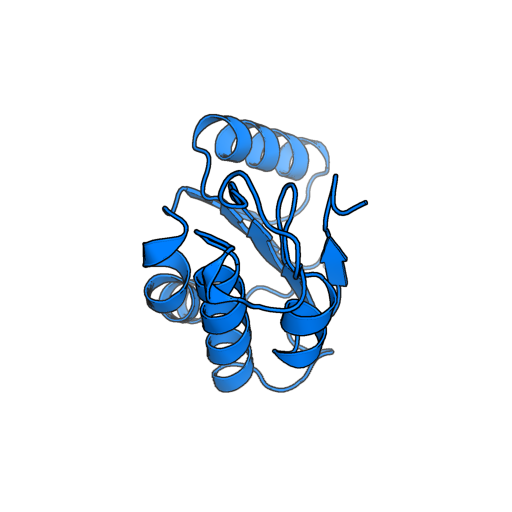 A 1 124 ? -2.011 -4.300 16.988 1.00 57.88 124 ARG A O 1
ATOM 989 N N . GLY A 1 125 ? -2.675 -6.225 17.948 1.00 50.41 125 GLY A N 1
ATOM 990 C CA . GLY A 1 125 ? -3.301 -5.621 19.132 1.00 50.41 125 GLY A CA 1
ATOM 991 C C . GLY A 1 125 ? -4.789 -5.282 19.003 1.00 50.41 125 GLY A C 1
ATOM 992 O O . GLY A 1 125 ? -5.301 -4.555 19.852 1.00 50.41 125 GLY A O 1
ATOM 993 N N . ALA A 1 126 ? -5.473 -5.788 17.973 1.00 44.50 126 ALA A N 1
ATOM 994 C CA . ALA A 1 126 ? -6.904 -6.050 18.095 1.00 44.50 126 ALA A CA 1
ATOM 995 C C . ALA A 1 126 ? -7.041 -7.291 18.994 1.00 44.50 126 ALA A C 1
ATOM 997 O O . ALA A 1 126 ? -6.333 -8.273 18.767 1.00 44.50 126 ALA A O 1
ATOM 998 N N . LEU A 1 127 ? -7.806 -7.158 20.080 1.00 40.50 127 LEU A N 1
ATOM 999 C CA . LEU A 1 127 ? -8.048 -8.210 21.074 1.00 40.50 127 LEU A CA 1
ATOM 1000 C C . LEU A 1 127 ? -8.593 -9.488 20.430 1.00 40.50 127 LEU A C 1
ATOM 1002 O O . LEU A 1 127 ? -9.454 -9.354 19.535 1.00 40.50 127 LEU A O 1
#

pLDDT: mean 87.1, std 14.94, range [40.5, 98.5]

Foldseek 3Di:
DAWEEEEEEQDPVVLVVVVVVCVVVVHHYDGDHDHLQCLLVCLLVCCVVPVTQEYEAYYDKDFAPPDPDLPDPVRIPRLVSQLSNLLSVCVVPVDCRSYAYEYDYAQHDFVSNVVSPHPHYDYRPPD

Radius of gyration: 14.13 Å; chains: 1; bounding box: 38×23×38 Å

Secondary structure (DSSP, 8-state):
-PPPEEEEES-HHHHHHHHHHHHHTT--EEEEE--GGGHHHHHHHHHHHH--SEEEEE-B--BPTT-S-TT-GGGBSSHHHHHHHHHHHHHH---TTTSEEEEEEET--HHHHHHTT-SEEEEET--

Sequence (127 aa):
MPGKVLHLEGDRMYCDRCLKTYLRLAVPCQVVHIPEWEQPDAVVKYLKENRPDILVLTGHDAVKKGVQDYLNMDYYRNSKHFIDAVARAREFEANKDDLIIVAGGCQSHFEALIDAGANFASARGAL

=== Feature glossary ===
Annotated list of the representations used here:

Nearest PDB structures. The Foldseek neighbor list gives the closest experimentally determined structures in the PDB, ranked by structural alignment. TM-score near 1 means near-identical fold; near 0.3 means only rough topology match. This is how one finds what a novel AlphaFold prediction most resembles in the solved-structure universe.

Foldseek 3Di. Foldseek's 3Di representation compresses backbone geometry into a per-residue letter drawn from a learned twenty-state alphabet. It captures the tertiary interaction pattern around each residue — which residues are packed against it in space, regardless of where they are in sequence.

Radius of gyration, Cα contacts, bounding box. Radius of gyration (Rg) is the root-mean-square distance of Cα atoms from their centroid — a single number for overall size and compactness. A globular domain of N residues has Rg ≈ 2.2·N^0.38 Å; an extended or disordered chain has a much larger Rg. The Cα contact count is the number of residue pairs whose Cα atoms are within 8 Å and are more than four positions apart in sequence — a standard proxy for tertiary packing density. The bounding box is the smallest axis-aligned box enclosing all Cα atoms.

InterPro / GO / CATH / organism. The annotation block draws on four external resources. InterPro: which protein families and domains the sequence belongs to. GO: standardized terms for what the protein does, what process it participates in, and where in the cell it acts. CATH: which structural fold it has in the CATH hierarchy. Organism: the species of origin.

mmCIF coordinates. The mmCIF block holds the 3D Cartesian coordinates of each backbone atom (N, Cα, C, O) in ångströms. mmCIF is the PDB's canonical archive format — a tagged-loop text representation of the atomic model.

pLDDT. pLDDT is the predicted lDDT-Cα score: AlphaFold's confidence that the local environment of each residue (all inter-atomic distances within 15 Å) is correctly placed. It is a per-residue number between 0 and 100, with higher meaning more reliable.

Backbone torsions (φ/ψ). φ (phi) and ψ (psi) are the two rotatable backbone dihedrals per residue: φ is the C(i-1)–N–Cα–C torsion, ψ is the N–Cα–C–N(i+1) torsion, both in degrees on (−180°, 180°]. α-helical residues cluster near (−60°, −45°); β-strand residues near (−120°, +130°). A Ramachandran plot is simply a scatter of (φ, ψ) for every residue.

B-factor. For experimental (PDB) structures, the B-factor (temperature factor) quantifies the positional spread of each atom in the crystal — a combination of thermal vibration and static disorder — in units of Å². High B-factors mark flexible loops or poorly resolved regions; low B-factors mark the rigid, well-ordered core.

Secondary structure (3-state, P-SEA). SS3 is a coarse helix/strand/coil call (letters a/b/c) made by the P-SEA algorithm from inter-Cα distances and dihedrals. It is less detailed than DSSP but needs only Cα positions.

Predicted aligned error. Predicted aligned error is AlphaFold's pairwise confidence. Unlike pLDDT (per-residue), PAE is per-residue-pair and captures whether two parts of the structure are correctly placed relative to each other. Units are ångströms of expected positional error.

Solvent-accessible surface area. Solvent-accessible surface area (SASA) is the area in Å² traced out by the centre of a 1.4 Å probe sphere (a water molecule) rolled over the protein's van der Waals surface (Shrake–Rupley / Lee–Richards construction). Buried residues have near-zero SASA; fully exposed residues can exceed 200 Å². The total SASA scales roughly with the number of surface residues.

Secondary structure (8-state, DSSP). The SS8 string is DSSP's per-residue secondary-structure call. α-helix (H) means an i→i+4 H-bond ladder; β-strand (E) means the residue participates in a β-sheet; 3₁₀ (G) and π (I) are tighter and wider helices; T/S are turns/bends; '-' is loop.

Rendered structure images. Structure images are PyMOL renders from six orthogonal camera directions. Cartoon representation draws helices as coils and strands as arrows; sticks shows the backbone as bonds; surface shows the solvent-excluded envelope. Rainbow coloring maps sequence position to hue (blue→red, N→C); chain coloring assigns a distinct color per polypeptide.

Sequence. The amino-acid sequence is the protein's primary structure: the linear order of residues from the N-terminus to the C-terminus, written in one-letter code. Everything else here — the 3D coordinates, the secondary structure, the domain annotations — is ultimately a consequence of this string.

Contact-map, Ramachandran, and PAE plots. Three diagnostic plots accompany the record. The Cα contact map visualizes the tertiary structure as a 2D adjacency matrix (8 Å cutoff, sequence-local contacts suppressed). The Ramachandran plot shows the distribution of backbone (φ, ψ) torsions, with points in the α and β basins reflecting secondary structure content. The PAE plot shows AlphaFold's inter-residue confidence as a color matrix.